Protein AF-A0A087NFM6-F1 (afdb_monomer_lite)

pLDDT: mean 97.41, std 2.66, range [79.81, 98.69]

Radius of gyration: 13.12 Å; chains: 1; bounding box: 30×22×38 Å

Sequence (65 aa):
MSVEIRRFGEIDEEFARAEGEGDLTLEWWRTAHQSYYENVLAGSRHKVNADLEIVCERFEVVMNA

Structure (mmCIF, N/CA/C/O backbone):
data_AF-A0A087NFM6-F1
#
_entry.id   AF-A0A087NFM6-F1
#
loop_
_atom_site.group_PDB
_atom_site.id
_atom_site.type_symbol
_atom_site.label_atom_id
_atom_si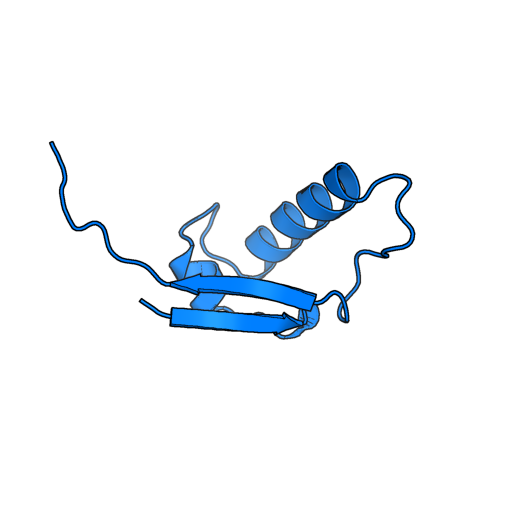te.label_alt_id
_atom_site.label_comp_id
_atom_site.label_asym_id
_atom_site.label_entity_id
_atom_site.label_seq_id
_atom_site.pdbx_PDB_ins_code
_atom_site.Cartn_x
_atom_site.Cartn_y
_atom_site.Cartn_z
_atom_site.occupancy
_atom_site.B_iso_or_equiv
_atom_site.auth_seq_id
_atom_site.auth_comp_id
_atom_site.auth_asym_id
_atom_site.auth_atom_id
_atom_site.pdbx_PDB_model_num
ATOM 1 N N . MET A 1 1 ? -16.311 -7.532 5.571 1.00 90.62 1 MET A N 1
ATOM 2 C CA . MET A 1 1 ? -15.107 -8.078 4.911 1.00 90.62 1 MET A CA 1
ATOM 3 C C . MET A 1 1 ? -15.193 -7.819 3.412 1.00 90.62 1 MET A C 1
ATOM 5 O O . MET A 1 1 ? -16.220 -8.162 2.833 1.00 90.62 1 MET A O 1
ATOM 9 N N . SER A 1 2 ? -14.175 -7.211 2.802 1.00 96.88 2 SER A N 1
ATOM 10 C CA . SER A 1 2 ? -14.063 -7.045 1.342 1.00 96.88 2 SER A CA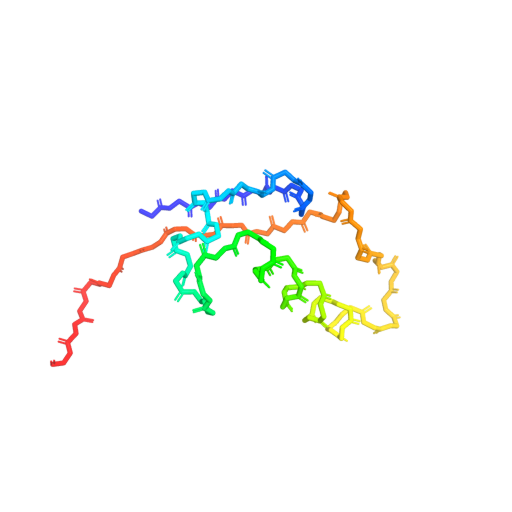 1
ATOM 11 C C . SER A 1 2 ? -12.637 -7.327 0.866 1.00 96.88 2 SER A C 1
ATOM 13 O O . SER A 1 2 ? -11.692 -7.218 1.647 1.00 96.88 2 SER A O 1
ATOM 15 N N . VAL A 1 3 ? -12.509 -7.715 -0.404 1.00 98.12 3 VAL A N 1
ATOM 16 C CA . VAL A 1 3 ? -11.235 -7.959 -1.091 1.00 98.12 3 VAL A CA 1
ATOM 17 C C . VAL A 1 3 ? -11.324 -7.325 -2.471 1.00 98.12 3 VAL A C 1
ATOM 19 O O . VAL A 1 3 ? -12.258 -7.612 -3.223 1.00 98.12 3 VAL A O 1
ATOM 22 N N . GLU A 1 4 ? -10.366 -6.468 -2.798 1.00 98.19 4 GLU A N 1
ATOM 23 C CA . GLU A 1 4 ? -10.321 -5.721 -4.055 1.00 98.19 4 GLU A CA 1
ATOM 24 C C . GLU A 1 4 ? -8.901 -5.746 -4.622 1.00 98.19 4 GLU A C 1
ATOM 26 O O . GLU A 1 4 ? -7.933 -5.647 -3.875 1.00 98.19 4 GLU A O 1
ATOM 31 N N . ILE A 1 5 ? -8.760 -5.862 -5.944 1.00 98.44 5 ILE A N 1
ATOM 32 C CA . ILE A 1 5 ? -7.472 -5.652 -6.615 1.00 98.44 5 ILE A CA 1
ATOM 33 C C . ILE A 1 5 ? -7.443 -4.202 -7.084 1.00 98.44 5 ILE A C 1
ATOM 35 O O . ILE A 1 5 ? -8.327 -3.776 -7.828 1.00 98.44 5 ILE A O 1
ATOM 39 N N . ARG A 1 6 ? -6.440 -3.446 -6.643 1.00 98.38 6 ARG A N 1
ATOM 40 C CA . ARG A 1 6 ? -6.247 -2.032 -6.997 1.00 98.38 6 ARG A CA 1
ATOM 41 C C . ARG A 1 6 ? -4.825 -1.813 -7.486 1.00 98.38 6 ARG A C 1
ATOM 43 O O . ARG A 1 6 ? -3.913 -2.532 -7.078 1.00 98.38 6 ARG A O 1
ATOM 50 N N . ARG A 1 7 ? -4.605 -0.804 -8.330 1.00 98.56 7 ARG A N 1
ATOM 51 C CA . ARG A 1 7 ? -3.235 -0.382 -8.651 1.00 98.56 7 ARG A CA 1
ATOM 52 C C . ARG A 1 7 ? -2.642 0.385 -7.474 1.00 98.56 7 ARG A C 1
ATOM 54 O O . ARG A 1 7 ? -3.322 1.206 -6.861 1.00 98.56 7 ARG A O 1
ATOM 61 N N . PHE A 1 8 ? -1.353 0.197 -7.215 1.00 98.50 8 PHE A N 1
ATOM 62 C CA . PHE A 1 8 ? -0.624 0.882 -6.147 1.00 98.50 8 PHE A CA 1
ATOM 63 C C . PHE A 1 8 ? -0.742 2.415 -6.239 1.00 98.50 8 PHE A C 1
ATOM 65 O O . PHE A 1 8 ? -0.900 3.099 -5.229 1.00 98.50 8 PHE A O 1
ATOM 72 N N . GLY A 1 9 ? -0.737 2.968 -7.456 1.00 98.25 9 GLY A N 1
ATOM 73 C CA . GLY A 1 9 ? -0.908 4.405 -7.689 1.00 98.25 9 GLY A CA 1
ATOM 74 C C . GLY A 1 9 ? -2.325 4.939 -7.444 1.00 98.25 9 GLY A C 1
ATOM 75 O O . GLY A 1 9 ? -2.483 6.144 -7.247 1.00 98.25 9 GLY A O 1
ATOM 76 N N . GLU A 1 10 ? -3.337 4.069 -7.430 1.00 98.31 10 GLU A N 1
ATOM 77 C CA . GLU A 1 10 ? -4.755 4.411 -7.227 1.00 98.31 10 GLU 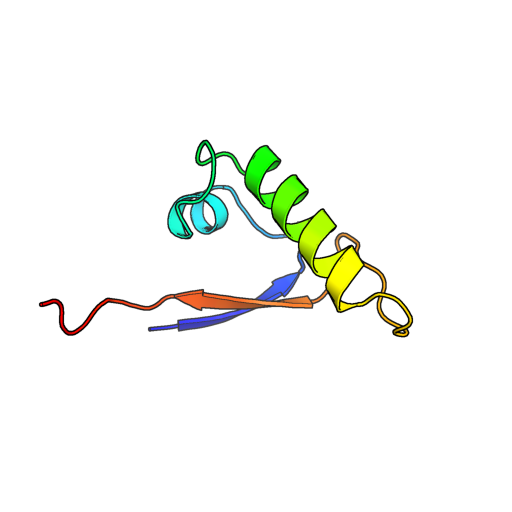A CA 1
ATOM 78 C C . GLU A 1 10 ? -5.176 4.344 -5.754 1.00 98.31 10 GLU A C 1
ATOM 80 O O . GLU A 1 10 ? -6.337 4.604 -5.435 1.00 98.31 10 GLU A O 1
ATOM 85 N N . ILE A 1 11 ? -4.260 3.982 -4.852 1.00 98.38 11 ILE A N 1
ATOM 86 C CA . ILE A 1 11 ? -4.518 4.007 -3.414 1.00 98.38 11 ILE A CA 1
ATOM 87 C C . ILE A 1 11 ? -4.679 5.451 -2.948 1.00 98.38 11 ILE A C 1
ATOM 89 O O . ILE A 1 11 ? -3.864 6.327 -3.260 1.00 98.38 11 ILE A O 1
ATOM 93 N N . ASP A 1 12 ? -5.765 5.668 -2.214 1.00 98.19 12 ASP A N 1
ATOM 94 C CA . ASP A 1 12 ? -6.205 6.952 -1.692 1.00 98.19 12 ASP A CA 1
ATOM 95 C C . ASP A 1 12 ? -5.908 7.088 -0.191 1.00 98.19 12 ASP A C 1
ATOM 97 O O . ASP A 1 12 ? -5.509 6.145 0.498 1.00 98.19 12 ASP A O 1
ATOM 101 N N . GLU A 1 13 ? -6.102 8.304 0.319 1.00 98.38 13 GLU A N 1
ATOM 102 C CA . GLU A 1 13 ? -5.907 8.625 1.733 1.00 98.38 13 GLU A CA 1
ATOM 103 C C . GLU A 1 13 ? -6.857 7.860 2.661 1.00 98.38 13 GLU A C 1
ATOM 105 O O . GLU A 1 13 ? -6.520 7.645 3.824 1.00 98.38 13 GLU A O 1
ATOM 110 N N . GLU A 1 14 ? -8.040 7.459 2.187 1.00 98.19 14 GLU A N 1
ATOM 111 C CA . GLU A 1 14 ? -9.007 6.726 3.006 1.00 98.19 14 GLU A CA 1
ATOM 112 C C . GLU A 1 14 ? -8.503 5.312 3.302 1.00 98.19 14 GLU A C 1
ATOM 114 O O . GLU A 1 14 ? -8.542 4.868 4.451 1.00 98.19 14 GLU A O 1
ATOM 119 N N . PHE A 1 15 ? -8.003 4.614 2.282 1.00 98.25 15 PHE A N 1
ATOM 120 C CA . PHE A 1 15 ? -7.431 3.284 2.438 1.00 98.25 15 PHE A CA 1
ATOM 121 C C . PHE A 1 15 ? -6.154 3.320 3.283 1.00 98.25 15 PHE A C 1
ATOM 123 O O . PHE A 1 15 ? -6.065 2.589 4.267 1.00 98.25 15 PHE A O 1
ATOM 130 N N . ALA A 1 16 ? -5.226 4.234 2.975 1.00 98.38 16 ALA A N 1
ATOM 131 C CA . ALA A 1 16 ? -3.993 4.404 3.749 1.00 98.38 16 ALA A CA 1
ATOM 132 C C . ALA A 1 16 ? -4.276 4.675 5.239 1.00 98.38 16 ALA A C 1
ATOM 134 O O . ALA A 1 16 ? -3.650 4.093 6.123 1.00 98.38 16 ALA A O 1
ATOM 135 N N . ARG A 1 17 ? -5.273 5.518 5.535 1.00 98.19 17 ARG A N 1
ATOM 136 C CA . ARG A 1 17 ? -5.698 5.804 6.912 1.00 98.19 17 ARG A CA 1
ATOM 137 C C . ARG A 1 17 ? -6.353 4.600 7.588 1.00 98.19 17 ARG A C 1
ATOM 139 O O . ARG A 1 17 ? -6.212 4.456 8.799 1.00 98.19 17 ARG A O 1
ATOM 146 N N . ALA A 1 18 ? -7.077 3.767 6.841 1.00 97.94 18 ALA A N 1
ATOM 147 C CA . ALA A 1 18 ? -7.740 2.581 7.377 1.00 97.94 18 ALA A CA 1
ATOM 148 C C . ALA A 1 18 ? -6.753 1.485 7.807 1.00 97.94 18 ALA A C 1
ATOM 150 O O . ALA A 1 18 ? -7.055 0.763 8.754 1.00 97.94 18 ALA A O 1
ATOM 151 N N . GLU A 1 19 ? -5.585 1.382 7.164 1.00 97.88 19 GLU A N 1
ATOM 152 C CA . GLU A 1 19 ? -4.509 0.493 7.629 1.00 97.88 19 GLU A CA 1
ATOM 153 C C . GLU A 1 19 ? -3.896 0.949 8.959 1.00 97.88 19 GLU A C 1
ATOM 155 O O . GLU A 1 19 ? -3.438 0.127 9.749 1.00 97.88 19 GLU A O 1
ATOM 160 N N . GLY A 1 20 ? -3.949 2.251 9.255 1.00 97.88 20 GLY A N 1
ATOM 161 C CA . GLY A 1 20 ? -3.611 2.776 10.579 1.00 97.88 20 GLY A CA 1
ATOM 162 C C . GLY A 1 20 ? -2.112 2.846 10.884 1.00 97.88 20 GLY A C 1
ATOM 163 O O . GLY A 1 20 ? -1.739 2.964 12.051 1.00 97.88 20 GLY A O 1
ATOM 164 N N . GLU A 1 21 ? -1.254 2.776 9.866 1.00 97.81 21 GLU A N 1
ATOM 165 C CA . GLU A 1 21 ? 0.200 2.816 10.026 1.00 97.81 21 GLU A CA 1
ATOM 166 C C . GLU A 1 21 ? 0.772 4.247 10.066 1.00 97.81 21 GLU A C 1
ATOM 168 O O . GLU A 1 21 ? 0.179 5.207 9.562 1.00 97.81 21 GLU A O 1
ATOM 173 N N . GLY A 1 22 ? 1.972 4.385 10.642 1.00 97.56 22 GLY A N 1
ATOM 174 C CA . GLY A 1 22 ? 2.759 5.617 10.585 1.00 97.56 22 GLY A CA 1
ATOM 175 C C . GLY A 1 22 ? 2.050 6.852 11.147 1.00 97.56 22 GLY A C 1
ATOM 176 O O . GLY A 1 22 ? 1.522 6.834 12.258 1.00 97.56 22 GLY A O 1
ATOM 177 N N . ASP A 1 23 ? 2.079 7.946 10.380 1.00 98.44 23 ASP A N 1
ATOM 178 C CA . ASP A 1 23 ? 1.423 9.224 10.696 1.00 98.44 23 ASP A CA 1
ATOM 179 C C . ASP A 1 23 ? 0.034 9.381 10.043 1.00 98.44 23 ASP A C 1
ATOM 181 O O . ASP A 1 23 ? -0.534 10.476 10.035 1.00 98.44 23 ASP A O 1
ATOM 185 N N . LEU A 1 24 ? -0.534 8.282 9.529 1.00 97.88 24 LEU A N 1
ATOM 186 C CA . LEU A 1 24 ? -1.830 8.217 8.843 1.00 97.88 24 LEU A CA 1
ATOM 187 C C . LEU A 1 24 ? -1.909 9.017 7.531 1.00 97.88 24 LEU A C 1
ATOM 189 O O . LEU A 1 24 ? -3.013 9.293 7.044 1.00 97.88 24 LEU A O 1
ATOM 193 N N . THR 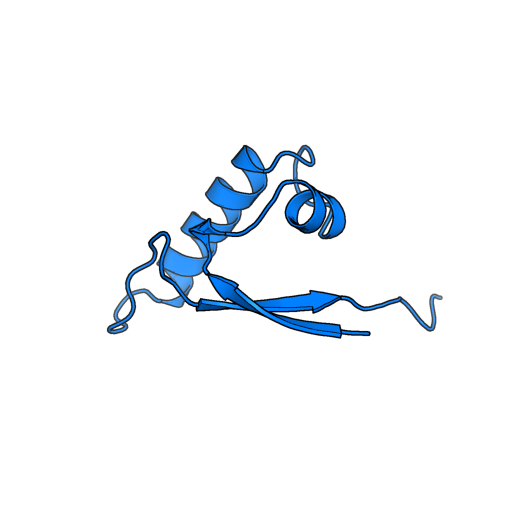A 1 25 ? -0.771 9.406 6.953 1.00 98.50 25 THR A N 1
ATOM 194 C CA . THR A 1 25 ? -0.724 10.081 5.652 1.00 98.50 25 THR A CA 1
ATOM 195 C C . THR A 1 25 ? -0.550 9.083 4.506 1.00 98.50 25 THR A C 1
ATOM 197 O O . THR A 1 25 ? 0.125 8.058 4.628 1.00 98.50 25 THR A O 1
ATOM 200 N N . LEU A 1 26 ? -1.115 9.411 3.338 1.00 98.62 26 LEU A N 1
ATOM 201 C CA . LEU A 1 26 ? -0.878 8.644 2.110 1.00 98.62 26 LEU A CA 1
ATOM 202 C C . LEU A 1 26 ? 0.602 8.669 1.693 1.00 98.62 26 LEU A C 1
ATOM 204 O O . LEU A 1 26 ? 1.088 7.712 1.095 1.00 98.62 26 LEU A O 1
ATOM 208 N N . GLU A 1 27 ? 1.328 9.746 2.003 1.00 98.56 27 GLU A N 1
ATOM 209 C CA . GLU A 1 27 ? 2.757 9.869 1.700 1.00 98.56 27 GLU A CA 1
ATOM 210 C C . GLU A 1 27 ? 3.591 8.851 2.482 1.00 98.56 27 GLU A C 1
ATOM 212 O O . GLU A 1 27 ? 4.400 8.124 1.888 1.00 98.56 27 GLU A O 1
ATOM 217 N N . TRP A 1 28 ? 3.362 8.753 3.795 1.00 98.56 28 TRP A N 1
ATOM 218 C CA . TRP A 1 28 ? 4.028 7.758 4.625 1.00 98.56 28 TRP A CA 1
ATOM 219 C C . TRP A 1 28 ? 3.682 6.348 4.154 1.00 98.56 28 TRP A C 1
ATOM 221 O O . TRP A 1 28 ? 4.586 5.548 3.904 1.00 98.56 28 TRP A O 1
ATOM 231 N N . TRP A 1 29 ? 2.388 6.078 3.938 1.00 98.69 29 TRP A N 1
ATOM 232 C CA . TRP A 1 29 ? 1.906 4.781 3.466 1.00 98.69 29 TRP A CA 1
ATOM 233 C C . TRP A 1 29 ? 2.599 4.362 2.167 1.00 98.69 29 TRP A C 1
ATOM 235 O O . TRP A 1 29 ? 3.159 3.267 2.095 1.00 98.69 29 TRP A O 1
ATOM 245 N N . ARG A 1 30 ? 2.653 5.258 1.168 1.00 98.44 30 ARG A N 1
ATOM 246 C CA . ARG A 1 30 ? 3.324 4.996 -0.115 1.00 98.44 30 ARG A CA 1
ATOM 247 C C . ARG A 1 30 ? 4.807 4.711 0.062 1.00 98.44 30 ARG A C 1
ATOM 249 O O . ARG A 1 30 ? 5.313 3.784 -0.560 1.00 98.44 30 ARG A O 1
ATOM 256 N N . THR A 1 31 ? 5.498 5.475 0.902 1.00 98.50 31 THR A N 1
ATOM 257 C CA . THR A 1 31 ? 6.941 5.305 1.129 1.00 98.50 31 THR A CA 1
ATOM 258 C C . THR A 1 31 ? 7.248 3.956 1.781 1.00 98.50 31 THR A C 1
ATOM 260 O O . THR A 1 31 ? 8.135 3.225 1.323 1.00 98.50 31 THR A O 1
ATOM 263 N N . ALA A 1 32 ? 6.494 3.603 2.825 1.00 98.62 32 ALA A N 1
ATOM 264 C CA . ALA A 1 32 ? 6.641 2.336 3.533 1.00 98.62 32 ALA A CA 1
ATOM 265 C C . ALA A 1 32 ? 6.327 1.145 2.614 1.00 98.62 32 ALA A C 1
ATOM 267 O O . ALA A 1 32 ? 7.148 0.235 2.474 1.00 98.62 32 ALA A O 1
ATOM 268 N N . HIS A 1 33 ? 5.191 1.193 1.916 1.00 98.56 33 HIS A N 1
ATOM 269 C CA . HIS A 1 33 ? 4.745 0.109 1.045 1.00 98.56 33 HIS A CA 1
ATOM 270 C C . HIS A 1 33 ? 5.610 -0.045 -0.204 1.00 98.56 33 HIS A C 1
ATOM 272 O O . HIS A 1 33 ? 5.906 -1.171 -0.597 1.00 98.56 33 HIS A O 1
ATOM 278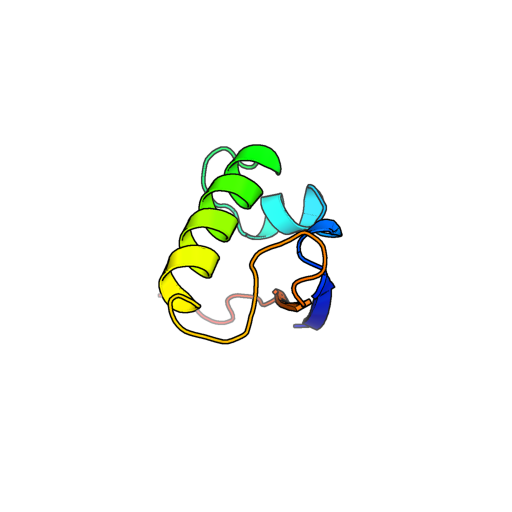 N N . GLN A 1 34 ? 6.094 1.049 -0.799 1.00 98.56 34 GLN A N 1
ATOM 279 C CA . GLN A 1 34 ? 7.050 0.965 -1.902 1.00 98.56 34 GLN A CA 1
ATOM 280 C C . GLN A 1 34 ? 8.328 0.244 -1.458 1.00 98.56 34 GLN A C 1
ATOM 282 O O . GLN A 1 34 ? 8.747 -0.704 -2.118 1.00 98.56 34 GLN A O 1
ATOM 287 N N . SER A 1 35 ? 8.897 0.632 -0.312 1.00 98.62 35 SER A N 1
ATOM 288 C CA . SER A 1 35 ? 10.104 -0.009 0.232 1.00 98.62 35 SER A CA 1
ATOM 289 C C . SER A 1 35 ? 9.881 -1.497 0.526 1.00 98.62 35 SER A C 1
ATOM 291 O O . SER A 1 35 ? 10.737 -2.334 0.229 1.00 98.62 35 SER A O 1
ATOM 293 N N . TYR A 1 36 ? 8.716 -1.841 1.083 1.00 98.56 36 TYR A N 1
ATOM 294 C CA . TYR A 1 36 ? 8.316 -3.224 1.330 1.00 98.56 36 TYR A CA 1
ATOM 295 C C . TYR A 1 36 ? 8.216 -4.026 0.027 1.00 98.56 36 TYR A C 1
ATOM 297 O O . TYR A 1 36 ? 8.857 -5.073 -0.100 1.00 98.56 36 TYR A O 1
ATOM 305 N N . TYR A 1 37 ? 7.473 -3.527 -0.965 1.00 98.50 37 TYR A N 1
ATOM 306 C CA . TYR A 1 37 ? 7.298 -4.216 -2.241 1.00 98.50 37 TYR A CA 1
ATOM 307 C C . TYR A 1 37 ? 8.614 -4.360 -3.008 1.00 98.50 37 TYR A C 1
ATOM 309 O O . TYR A 1 37 ? 8.854 -5.409 -3.604 1.00 98.50 37 TYR A O 1
ATOM 317 N N . GLU A 1 38 ? 9.488 -3.350 -2.974 1.00 98.31 38 GLU A N 1
ATOM 318 C CA . GLU A 1 38 ? 10.800 -3.404 -3.632 1.00 98.31 38 GLU A CA 1
ATOM 319 C C . GLU A 1 38 ? 11.672 -4.512 -3.039 1.00 98.31 38 GLU A C 1
ATOM 321 O O . GLU A 1 38 ? 12.365 -5.212 -3.779 1.00 98.31 38 GLU A O 1
ATOM 326 N N . ASN A 1 39 ? 11.593 -4.715 -1.723 1.00 98.50 39 ASN A N 1
ATOM 327 C CA . ASN A 1 39 ? 12.295 -5.788 -1.033 1.00 98.50 39 ASN A CA 1
ATOM 328 C C . ASN A 1 39 ? 11.722 -7.167 -1.399 1.00 98.50 39 ASN A C 1
ATOM 330 O O . ASN A 1 39 ? 12.447 -8.026 -1.899 1.00 98.50 39 ASN A O 1
ATOM 334 N N . VAL A 1 40 ? 10.415 -7.377 -1.214 1.00 98.19 40 VAL A N 1
ATOM 335 C CA . VAL A 1 40 ? 9.806 -8.710 -1.398 1.00 98.19 40 VAL A CA 1
ATOM 336 C C . VAL A 1 40 ? 9.736 -9.148 -2.864 1.00 98.19 40 VAL A C 1
ATOM 338 O O . VAL A 1 40 ? 9.712 -10.346 -3.144 1.00 98.19 40 VAL A O 1
ATOM 341 N N . LEU A 1 41 ? 9.720 -8.202 -3.810 1.00 98.00 41 LEU A N 1
ATOM 342 C CA . LEU A 1 41 ? 9.723 -8.480 -5.250 1.00 98.00 41 LEU A CA 1
ATOM 343 C C . LEU A 1 41 ? 11.125 -8.429 -5.871 1.00 98.00 41 LEU A C 1
ATOM 345 O O . LEU A 1 41 ? 11.246 -8.607 -7.091 1.00 98.00 41 LEU A O 1
ATOM 349 N N . ALA A 1 42 ? 12.177 -8.221 -5.073 1.00 97.31 42 ALA A N 1
ATOM 350 C CA . ALA A 1 42 ? 13.553 -8.193 -5.551 1.00 97.31 42 ALA A CA 1
ATOM 351 C C . ALA A 1 42 ? 13.907 -9.483 -6.314 1.00 97.31 42 ALA A C 1
ATOM 353 O O . ALA A 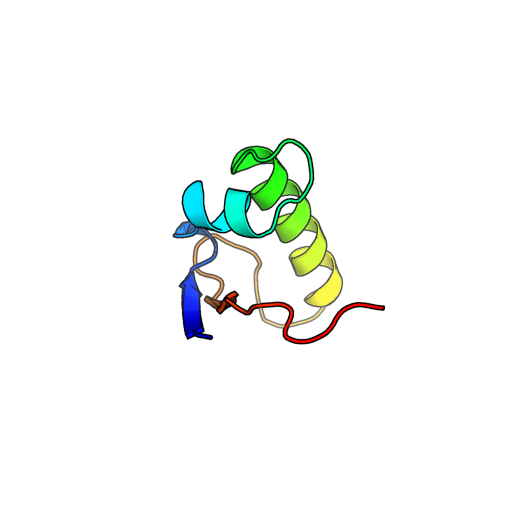1 42 ? 13.673 -10.599 -5.853 1.00 97.31 42 ALA A O 1
ATOM 354 N N . GLY A 1 43 ? 14.464 -9.333 -7.519 1.00 96.75 43 GLY A N 1
ATOM 355 C CA . GLY A 1 43 ? 14.811 -10.460 -8.396 1.00 96.75 43 GLY A CA 1
ATOM 356 C C . GLY A 1 43 ? 13.625 -11.099 -9.130 1.00 96.75 43 GLY A C 1
ATOM 357 O O . GLY A 1 43 ? 13.826 -12.003 -9.942 1.00 96.75 43 GLY A O 1
ATOM 358 N N . SER A 1 44 ? 12.398 -10.625 -8.901 1.00 97.19 44 SER A N 1
ATOM 359 C CA . SER A 1 44 ? 11.238 -11.011 -9.701 1.00 97.19 44 SER A CA 1
ATOM 360 C C . SER A 1 44 ? 11.147 -10.191 -10.996 1.00 97.19 44 SER A C 1
ATOM 362 O O . SER A 1 44 ? 11.864 -9.214 -11.207 1.00 97.19 44 SER A O 1
ATOM 364 N N . ARG A 1 45 ? 10.223 -10.574 -11.884 1.00 96.38 45 ARG A N 1
ATOM 365 C CA . ARG A 1 45 ? 9.904 -9.796 -13.094 1.00 96.38 45 ARG A CA 1
ATOM 366 C C . ARG A 1 45 ? 9.055 -8.547 -12.819 1.00 96.38 45 ARG A C 1
ATOM 368 O O . ARG A 1 45 ? 8.833 -7.762 -13.739 1.00 96.38 45 ARG A O 1
ATOM 375 N N . HIS A 1 46 ? 8.502 -8.414 -11.614 1.00 95.69 46 HIS A N 1
ATOM 376 C CA . HIS A 1 46 ? 7.558 -7.351 -11.287 1.00 95.69 46 HIS A CA 1
ATOM 377 C C . HIS A 1 46 ? 8.319 -6.086 -10.899 1.00 95.69 46 HIS A C 1
ATOM 379 O O . HIS A 1 46 ? 9.303 -6.141 -10.165 1.00 95.69 46 HIS A O 1
ATOM 385 N N . LYS A 1 47 ? 7.860 -4.944 -11.410 1.00 96.06 47 LYS A N 1
ATOM 386 C CA . LYS A 1 47 ? 8.385 -3.629 -11.045 1.00 96.06 47 LYS A CA 1
ATOM 387 C C . LYS A 1 47 ? 7.420 -2.978 -10.069 1.00 96.06 47 LYS A C 1
ATOM 389 O O . LYS A 1 47 ? 6.216 -3.005 -10.307 1.00 96.06 47 LYS A O 1
ATOM 394 N N . VAL A 1 48 ? 7.955 -2.363 -9.023 1.00 97.69 48 VAL A N 1
ATOM 395 C CA . VAL A 1 48 ? 7.165 -1.540 -8.108 1.00 97.69 48 VAL A CA 1
ATOM 396 C C . VAL A 1 48 ? 7.002 -0.168 -8.739 1.00 97.69 48 VAL A C 1
ATOM 398 O O . VAL A 1 48 ? 7.951 0.602 -8.856 1.00 97.69 48 VAL A O 1
ATOM 401 N N . ASN A 1 49 ? 5.808 0.092 -9.253 1.00 97.44 49 ASN A N 1
ATOM 402 C CA . ASN A 1 49 ? 5.425 1.361 -9.851 1.00 97.44 49 ASN A CA 1
ATOM 403 C C . ASN A 1 49 ? 3.920 1.584 -9.641 1.00 97.44 49 ASN A C 1
ATOM 405 O O . ASN A 1 49 ? 3.243 0.763 -9.027 1.00 97.44 49 ASN A O 1
ATOM 409 N N . ALA A 1 50 ? 3.397 2.692 -10.164 1.00 97.75 50 ALA A N 1
ATOM 410 C CA . ALA A 1 50 ? 1.988 3.046 -10.017 1.00 97.75 50 ALA A CA 1
ATOM 411 C C . ALA A 1 50 ? 1.013 1.989 -10.573 1.00 97.75 50 ALA A C 1
ATOM 413 O O . ALA A 1 50 ? -0.115 1.936 -10.101 1.00 97.75 50 ALA A O 1
ATOM 414 N N . ASP A 1 51 ? 1.439 1.153 -11.526 1.00 98.12 51 ASP A N 1
ATOM 415 C CA . ASP A 1 51 ? 0.621 0.111 -12.158 1.00 98.12 51 ASP A CA 1
ATOM 416 C C . ASP A 1 51 ? 0.689 -1.248 -11.451 1.00 98.12 51 ASP A C 1
ATOM 418 O O . ASP A 1 51 ? -0.009 -2.174 -11.866 1.00 98.12 51 ASP A O 1
ATOM 422 N N . LEU A 1 52 ? 1.519 -1.400 -10.412 1.00 98.25 52 LEU A N 1
ATOM 423 C CA . LEU A 1 52 ? 1.590 -2.641 -9.644 1.00 98.25 52 LEU A CA 1
ATOM 424 C C . LEU A 1 52 ? 0.214 -2.945 -9.038 1.00 98.25 52 LEU A C 1
ATOM 426 O O . LEU A 1 52 ? -0.288 -2.169 -8.230 1.00 98.25 52 LEU A O 1
ATOM 430 N N . GLU A 1 53 ? -0.388 -4.069 -9.415 1.00 98.25 53 GLU A N 1
ATOM 431 C CA . GLU A 1 53 ? -1.635 -4.537 -8.814 1.00 98.25 53 GLU A CA 1
ATOM 432 C C . GLU A 1 53 ? -1.364 -5.118 -7.423 1.00 98.25 53 GLU A C 1
ATOM 434 O O . GLU A 1 53 ? -0.499 -5.981 -7.253 1.00 98.25 53 GLU A O 1
ATOM 439 N N . ILE A 1 54 ? -2.120 -4.647 -6.433 1.00 98.19 54 ILE A N 1
ATOM 440 C CA . ILE A 1 54 ? -2.072 -5.114 -5.049 1.00 98.19 54 ILE A CA 1
ATOM 441 C C . ILE A 1 54 ? -3.458 -5.582 -4.610 1.00 98.19 54 ILE A C 1
ATOM 443 O O . ILE A 1 54 ? -4.481 -5.103 -5.104 1.00 98.19 54 ILE A O 1
ATOM 447 N N . VAL A 1 55 ? -3.485 -6.535 -3.681 1.00 98.31 55 VAL A N 1
ATOM 448 C CA . VAL A 1 55 ? -4.722 -7.005 -3.055 1.00 98.31 55 VAL A CA 1
ATOM 449 C C . VAL A 1 55 ? -4.972 -6.164 -1.808 1.00 98.31 55 VAL A C 1
ATOM 451 O O . VAL A 1 55 ? -4.162 -6.158 -0.886 1.00 98.31 55 VAL A O 1
ATOM 454 N N . CYS A 1 56 ? -6.090 -5.453 -1.801 1.00 98.38 56 CYS A N 1
ATOM 455 C CA . CYS A 1 56 ? -6.561 -4.621 -0.706 1.00 98.38 56 CYS A CA 1
ATOM 456 C C . CYS A 1 56 ? -7.658 -5.364 0.057 1.00 98.38 56 CYS A C 1
ATOM 458 O O . CYS A 1 56 ? -8.710 -5.676 -0.506 1.00 98.38 56 CYS A O 1
ATOM 460 N N . GLU A 1 57 ? -7.433 -5.617 1.343 1.00 98.31 57 GLU A N 1
ATOM 461 C CA . GLU A 1 57 ? -8.373 -6.339 2.199 1.00 98.31 57 GLU A CA 1
ATOM 462 C C . GLU A 1 57 ? -8.927 -5.420 3.288 1.00 98.31 57 GLU A C 1
ATOM 464 O O . GLU A 1 57 ? -8.188 -4.690 3.945 1.00 98.31 57 GLU A O 1
ATOM 469 N N . ARG A 1 58 ? -10.243 -5.471 3.508 1.00 97.75 58 ARG A N 1
ATOM 470 C CA . ARG A 1 58 ? -10.888 -4.848 4.671 1.00 97.75 58 ARG A CA 1
ATOM 471 C C . ARG A 1 58 ? -11.508 -5.930 5.531 1.00 97.75 58 ARG A C 1
ATOM 473 O O . ARG A 1 58 ? -12.350 -6.702 5.063 1.00 97.75 58 ARG A O 1
ATOM 480 N N . PHE A 1 59 ? -11.150 -5.947 6.804 1.00 97.12 59 PHE A N 1
ATOM 481 C CA . PHE A 1 59 ? -11.615 -6.934 7.769 1.00 97.12 59 PHE A CA 1
ATOM 482 C C . PHE A 1 59 ? -11.949 -6.277 9.109 1.00 97.12 59 PHE A C 1
ATOM 484 O O . PHE A 1 59 ? -11.682 -5.099 9.330 1.00 97.12 59 PHE A O 1
ATOM 491 N N . GLU A 1 60 ? -12.575 -7.049 9.990 1.00 96.50 60 GLU A N 1
ATOM 492 C CA . GLU A 1 60 ? -12.933 -6.629 11.340 1.00 96.50 60 GLU A CA 1
ATOM 493 C C . GLU A 1 60 ? -12.444 -7.667 12.349 1.00 96.50 60 GLU A C 1
ATOM 495 O O . GLU A 1 60 ? -12.399 -8.867 12.062 1.00 96.50 60 GLU A O 1
ATOM 500 N N . VAL A 1 61 ? -12.065 -7.205 13.538 1.00 96.00 61 VAL A N 1
ATOM 501 C CA . VAL A 1 61 ? -11.693 -8.092 14.640 1.00 96.00 61 VAL A CA 1
ATOM 502 C C . VAL A 1 61 ? -12.973 -8.673 15.233 1.00 96.00 61 VAL A C 1
ATOM 504 O O . VAL A 1 61 ? -13.761 -7.959 15.844 1.00 96.00 61 VAL A O 1
ATOM 507 N N . VAL A 1 62 ? -13.179 -9.977 15.062 1.00 96.44 62 VAL A N 1
ATOM 508 C CA . VAL A 1 62 ? -14.386 -10.679 15.545 1.00 96.44 62 VAL A CA 1
ATOM 509 C C . VAL A 1 62 ? -14.260 -11.199 16.979 1.00 96.44 62 VAL A C 1
ATOM 511 O O . VAL A 1 62 ? -15.253 -11.574 17.597 1.00 96.44 62 VAL A O 1
ATOM 514 N N . MET A 1 63 ? -13.040 -11.241 17.513 1.00 96.06 63 MET A N 1
ATOM 515 C CA . MET A 1 63 ? -12.738 -11.676 18.873 1.00 96.06 63 MET A CA 1
ATOM 516 C C . MET A 1 63 ? -11.449 -11.001 19.338 1.00 96.06 63 MET A C 1
ATOM 518 O O . MET A 1 63 ? -10.468 -10.967 18.599 1.00 96.06 63 MET A O 1
ATOM 522 N N . ASN A 1 64 ? -11.456 -10.490 20.564 1.00 90.31 64 ASN A N 1
ATOM 523 C CA . ASN A 1 64 ? -10.285 -9.946 21.243 1.00 90.31 64 ASN A CA 1
ATOM 524 C C . ASN A 1 64 ? -10.241 -10.503 22.676 1.00 90.31 64 ASN A C 1
ATOM 526 O O . ASN A 1 64 ? -11.289 -10.897 23.195 1.00 90.31 64 ASN A O 1
ATOM 530 N N . ALA A 1 65 ? -9.046 -10.595 23.261 1.00 79.81 65 ALA A N 1
ATOM 531 C CA . ALA A 1 65 ? -8.809 -11.210 24.572 1.00 79.81 65 ALA A CA 1
ATOM 532 C C . ALA A 1 65 ? -9.272 -10.341 25.751 1.00 79.81 65 ALA A C 1
ATOM 534 O O . ALA A 1 65 ? -9.222 -9.095 25.629 1.00 79.81 65 ALA A O 1
#

Foldseek 3Di:
DDKDKDFLLPDDLVLQQLVVDDPSGPVVSSVVVLVVCCVVCPPHPDDRDRRDIDMRDDDDDPDDD

Secondary structure (DSSP, 8-state):
-EEEEEEGGG--HHHHHHHT-TTS-HHHHHHHHHHHHHHHTTTSS---STT-EEEEEE-------